Protein AF-A0A838KDJ7-F1 (afdb_monomer_lite)

Foldseek 3Di:
DVVVVVVVVVVVVVVVVCVVVCVVDNDDPPDPLFDPLQDADPDDDALVSLVSHDGRDDPDDDDPVVVVVVSVVVNVVSVVVVVVVVVVVVVVVVVVD

Structure (mmCIF, N/CA/C/O backbo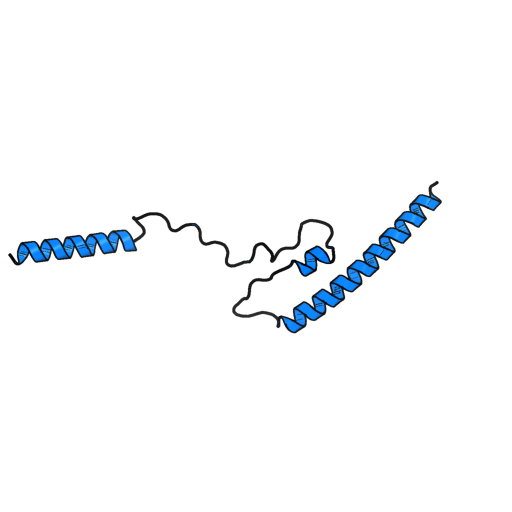ne):
data_AF-A0A838KDJ7-F1
#
_entry.id   AF-A0A838KDJ7-F1
#
loop_
_atom_site.group_PDB
_atom_site.id
_atom_site.type_symbol
_atom_site.label_atom_id
_atom_site.label_alt_id
_atom_site.label_comp_id
_atom_site.label_asym_id
_atom_site.label_entity_id
_atom_site.label_seq_id
_atom_site.pdbx_PDB_ins_code
_atom_site.Cartn_x
_atom_site.Cartn_y
_atom_site.Cartn_z
_atom_site.occupancy
_atom_site.B_iso_or_equiv
_atom_site.auth_seq_id
_atom_site.auth_comp_id
_atom_site.auth_asym_id
_atom_site.auth_atom_id
_atom_site.pdbx_PDB_model_num
ATOM 1 N N . MET A 1 1 ? 20.493 14.809 -63.417 1.00 79.94 1 MET A N 1
ATOM 2 C CA . MET A 1 1 ? 20.048 13.673 -62.578 1.00 79.94 1 MET A CA 1
ATOM 3 C C . MET A 1 1 ? 20.708 13.605 -61.196 1.00 79.94 1 MET A C 1
ATOM 5 O O . MET A 1 1 ? 19.947 13.572 -60.237 1.00 79.94 1 MET A O 1
ATOM 9 N N . PRO A 1 2 ? 22.049 13.645 -61.021 1.00 89.88 2 PRO A N 1
ATOM 10 C CA . PRO A 1 2 ? 22.659 13.438 -59.693 1.00 89.88 2 PRO A CA 1
ATOM 11 C C . PRO A 1 2 ? 22.371 14.576 -58.702 1.00 89.88 2 PRO A C 1
ATOM 13 O O . PRO A 1 2 ? 22.152 14.336 -57.521 1.00 89.88 2 PRO A O 1
ATOM 16 N N . LEU A 1 3 ? 22.289 15.813 -59.197 1.00 92.38 3 LEU A N 1
ATOM 17 C CA . LEU A 1 3 ? 22.028 17.004 -58.383 1.00 92.38 3 LEU A CA 1
ATOM 18 C C . LEU A 1 3 ? 20.617 17.000 -57.767 1.00 92.38 3 LEU A C 1
ATOM 20 O O . LEU A 1 3 ? 20.425 17.433 -56.638 1.00 92.38 3 LEU A O 1
ATOM 24 N N . LEU A 1 4 ? 19.648 16.436 -58.493 1.00 93.88 4 LEU A N 1
ATOM 25 C CA . LEU A 1 4 ? 18.264 16.279 -58.040 1.00 93.88 4 LEU A CA 1
ATOM 26 C C . LEU A 1 4 ? 18.176 15.213 -56.935 1.00 93.88 4 LEU A C 1
ATOM 28 O O . LEU A 1 4 ? 17.496 15.419 -55.935 1.00 93.88 4 LEU A O 1
ATOM 32 N N . MET A 1 5 ? 18.935 14.118 -57.065 1.00 93.62 5 MET A N 1
ATOM 33 C CA . MET A 1 5 ? 19.032 13.098 -56.014 1.00 93.62 5 MET A CA 1
ATOM 34 C C . MET A 1 5 ? 19.727 13.621 -54.754 1.00 93.62 5 MET A C 1
ATOM 36 O O . MET A 1 5 ? 19.282 13.316 -53.653 1.00 93.62 5 MET A O 1
ATOM 40 N N . LEU A 1 6 ? 20.775 14.438 -54.902 1.00 95.69 6 LEU A N 1
ATOM 41 C CA . LEU A 1 6 ? 21.466 15.068 -53.773 1.00 95.69 6 LEU A CA 1
ATOM 42 C C . LEU A 1 6 ? 20.530 16.006 -52.996 1.00 95.69 6 LEU A C 1
ATOM 44 O O . LEU A 1 6 ? 20.474 15.949 -51.771 1.00 95.69 6 LEU A O 1
ATOM 48 N N . LEU A 1 7 ? 19.763 16.835 -53.710 1.00 96.38 7 LEU A N 1
ATOM 49 C CA . LEU A 1 7 ? 18.756 17.717 -53.114 1.00 96.38 7 LEU A CA 1
ATOM 50 C C . LEU A 1 7 ? 17.659 16.930 -52.395 1.00 96.38 7 LEU A C 1
ATOM 52 O O . LEU A 1 7 ? 17.291 17.282 -51.277 1.00 96.38 7 LEU A O 1
ATOM 56 N N . LEU A 1 8 ? 17.171 15.850 -53.012 1.00 96.62 8 LEU A N 1
ATOM 57 C CA . LEU A 1 8 ? 16.171 14.974 -52.407 1.00 96.62 8 LEU A CA 1
ATOM 58 C C . LEU A 1 8 ? 16.704 14.329 -51.121 1.00 96.62 8 LEU A C 1
ATOM 60 O O . LEU A 1 8 ? 16.020 14.345 -50.102 1.00 96.62 8 LEU A O 1
ATOM 64 N N . LEU A 1 9 ? 17.936 13.814 -51.146 1.00 96.69 9 LEU A N 1
ATOM 65 C CA . LEU A 1 9 ? 18.590 13.235 -49.974 1.00 96.69 9 LEU A CA 1
ATOM 66 C C . LEU A 1 9 ? 18.711 14.266 -48.848 1.00 96.69 9 LEU A C 1
ATOM 68 O O . LEU A 1 9 ? 18.350 13.978 -47.710 1.00 96.69 9 LEU A O 1
ATOM 72 N N . LEU A 1 10 ? 19.178 15.475 -49.166 1.00 97.38 10 LEU A N 1
ATOM 73 C CA . LEU A 1 10 ? 19.345 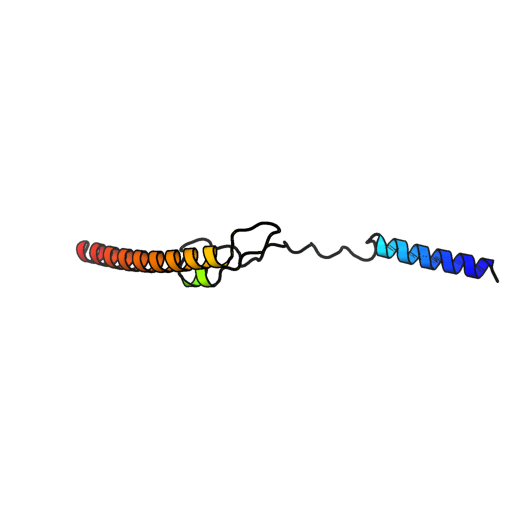16.544 -48.186 1.00 97.38 10 LEU A CA 1
ATOM 74 C C . LEU A 1 10 ? 18.001 16.963 -47.574 1.00 97.38 10 LEU A C 1
ATOM 76 O O . LEU A 1 10 ? 17.915 17.155 -46.363 1.00 97.38 10 LEU A O 1
ATOM 80 N N . ALA A 1 11 ? 16.947 17.047 -48.390 1.00 96.44 11 ALA A N 1
ATOM 81 C CA . ALA A 1 11 ? 15.597 17.350 -47.928 1.00 96.44 11 ALA A CA 1
ATOM 82 C C . ALA A 1 11 ? 15.058 16.265 -46.982 1.00 96.44 11 ALA A C 1
ATOM 84 O O . ALA A 1 11 ? 14.505 16.588 -45.932 1.00 96.44 11 ALA A O 1
ATOM 85 N N . VAL A 1 12 ? 15.262 14.986 -47.314 1.00 96.75 12 VAL A N 1
ATOM 86 C CA . VAL A 1 12 ? 14.839 13.854 -46.473 1.00 96.75 12 VAL A CA 1
ATOM 87 C C . VAL A 1 12 ? 15.600 13.840 -45.148 1.00 96.75 12 VAL A C 1
ATOM 89 O O . VAL A 1 12 ? 14.982 13.758 -44.090 1.00 96.75 12 VAL A O 1
ATOM 92 N N . VAL A 1 13 ? 16.928 13.976 -45.181 1.00 96.69 13 VAL A N 1
ATOM 93 C CA . VAL A 1 13 ? 17.764 14.015 -43.969 1.00 96.69 13 VAL A CA 1
ATOM 94 C C . VAL A 1 13 ? 17.401 15.216 -43.093 1.00 96.69 13 VAL A C 1
ATOM 96 O O . VAL A 1 13 ? 17.268 15.069 -41.880 1.00 96.69 13 VAL A O 1
ATOM 99 N N . GLY A 1 14 ? 17.180 16.386 -43.697 1.00 94.38 14 GLY A N 1
ATOM 100 C CA . GLY A 1 14 ? 16.740 17.585 -42.987 1.00 94.38 14 GLY A CA 1
ATOM 101 C C . GLY A 1 14 ? 15.377 17.401 -42.321 1.00 94.38 14 GLY A C 1
ATOM 102 O O . GLY A 1 14 ? 15.223 17.724 -41.145 1.00 94.38 14 GLY A O 1
ATOM 103 N N . ALA A 1 15 ? 14.407 16.815 -43.027 1.00 90.62 15 ALA A N 1
ATOM 104 C CA . ALA A 1 15 ? 13.092 16.516 -42.464 1.00 90.62 15 ALA A CA 1
ATOM 105 C C . ALA A 1 15 ? 13.185 15.545 -41.274 1.00 90.62 15 ALA A C 1
ATOM 107 O O . ALA A 1 15 ? 12.579 15.791 -40.231 1.00 90.62 15 ALA A O 1
ATOM 108 N N . ILE A 1 16 ? 13.994 14.486 -41.391 1.00 91.94 16 ILE A N 1
ATOM 109 C CA . ILE A 1 16 ? 14.240 13.535 -40.295 1.00 91.94 16 ILE A CA 1
ATOM 110 C C . ILE A 1 16 ? 14.871 14.247 -39.093 1.00 91.94 16 ILE A C 1
ATOM 112 O O . ILE A 1 16 ? 14.427 14.043 -37.964 1.00 91.94 16 ILE A O 1
ATOM 116 N N . ALA A 1 17 ? 15.867 15.106 -39.320 1.00 89.81 17 ALA A N 1
ATOM 117 C CA . ALA A 1 17 ? 16.534 15.852 -38.256 1.00 89.81 17 ALA A CA 1
ATOM 118 C C . ALA A 1 17 ? 15.570 16.788 -37.505 1.00 89.81 17 ALA A C 1
ATOM 120 O O . ALA A 1 17 ? 15.612 16.842 -36.278 1.00 89.81 17 ALA A O 1
ATOM 121 N N . VAL A 1 18 ? 14.666 17.475 -38.213 1.00 88.75 18 VAL A N 1
ATOM 122 C CA . VAL A 1 18 ? 13.643 18.348 -37.605 1.00 88.75 18 VAL A CA 1
ATOM 123 C C . VAL A 1 18 ? 12.680 17.546 -36.725 1.00 88.75 18 VAL A C 1
ATOM 125 O O . VAL A 1 18 ? 12.380 17.957 -35.603 1.00 88.75 18 VAL A O 1
ATOM 128 N N . VAL A 1 19 ? 12.233 16.380 -37.197 1.00 84.94 19 VAL A N 1
ATOM 129 C CA . VAL A 1 19 ? 11.355 15.490 -36.421 1.00 84.94 19 VAL A CA 1
ATOM 130 C C . VAL A 1 19 ? 12.079 14.951 -35.183 1.00 84.94 19 VAL A C 1
ATOM 132 O O . VAL A 1 19 ? 11.531 15.010 -34.083 1.00 84.94 19 VAL A O 1
ATOM 135 N N . ALA A 1 20 ? 13.323 14.489 -35.334 1.00 80.62 20 ALA A N 1
ATOM 136 C CA . ALA A 1 20 ? 14.136 13.968 -34.235 1.00 80.62 20 ALA A CA 1
ATOM 137 C C . ALA A 1 20 ? 14.483 15.039 -33.185 1.00 80.62 20 ALA A C 1
ATOM 139 O O . ALA A 1 20 ? 14.570 14.733 -31.999 1.00 80.62 20 ALA A O 1
ATOM 140 N N . ALA A 1 21 ? 14.630 16.299 -33.603 1.00 81.50 21 ALA A N 1
ATOM 141 C CA . ALA A 1 21 ? 14.860 17.436 -32.715 1.00 81.50 21 ALA A CA 1
ATOM 142 C C . ALA A 1 21 ? 13.614 17.854 -31.904 1.00 81.50 21 ALA A C 1
ATOM 144 O O . ALA A 1 21 ? 13.671 18.834 -31.163 1.00 81.50 21 ALA A O 1
ATOM 145 N N . GLY A 1 22 ? 12.488 17.140 -32.027 1.00 72.50 22 GLY A N 1
ATOM 146 C CA . GLY A 1 22 ? 11.289 17.372 -31.217 1.00 72.50 22 GLY A CA 1
ATOM 147 C C . GLY A 1 22 ? 10.378 18.492 -31.728 1.00 72.50 22 GLY A C 1
ATOM 148 O O . GLY A 1 22 ? 9.402 18.833 -31.065 1.00 72.50 22 GLY A O 1
ATOM 149 N N . TYR A 1 23 ? 10.635 19.034 -32.925 1.00 73.31 23 TYR A N 1
ATOM 150 C CA . TYR A 1 23 ? 9.788 20.067 -33.543 1.00 73.31 23 TYR A CA 1
ATOM 151 C C . TYR A 1 23 ? 8.459 19.520 -34.108 1.00 73.31 23 TYR A C 1
ATOM 153 O O . TYR A 1 23 ? 7.636 20.294 -34.588 1.00 73.31 23 TYR A O 1
ATOM 161 N N . GLY A 1 24 ? 8.221 18.201 -34.038 1.00 69.06 24 GLY A N 1
ATOM 162 C CA . GLY A 1 24 ? 6.976 17.535 -34.459 1.00 69.06 24 GLY A CA 1
ATOM 163 C C . GLY A 1 24 ? 5.864 17.472 -33.398 1.00 69.06 24 GLY A C 1
ATOM 164 O O . GLY A 1 24 ? 4.814 16.891 -33.660 1.00 69.06 24 GLY A O 1
ATOM 165 N N . GLY A 1 25 ? 6.088 18.049 -32.214 1.00 68.94 25 GLY A N 1
ATOM 166 C CA . GLY A 1 25 ? 5.157 18.042 -31.083 1.00 68.94 25 GLY A CA 1
ATOM 167 C C . GLY A 1 25 ? 5.891 17.707 -29.789 1.00 68.94 25 GLY A C 1
ATOM 168 O O . GLY A 1 25 ? 6.728 16.805 -29.767 1.00 68.94 25 GLY A O 1
ATOM 169 N N . SER A 1 26 ? 5.610 18.441 -28.707 1.00 66.38 26 SER A N 1
ATOM 170 C CA . SER A 1 26 ? 6.215 18.138 -27.409 1.00 66.38 26 SER A CA 1
ATOM 171 C C . SER A 1 26 ? 5.815 16.727 -26.991 1.00 66.38 26 SER A C 1
ATOM 173 O O . SER A 1 26 ? 4.621 16.422 -26.932 1.00 66.38 26 SER A O 1
ATOM 175 N N . LEU A 1 27 ? 6.797 15.886 -26.666 1.00 67.44 27 LEU A N 1
ATOM 176 C CA . LEU A 1 27 ? 6.543 14.643 -25.946 1.00 67.44 27 LEU A CA 1
ATOM 177 C C . LEU A 1 27 ? 5.659 14.964 -24.735 1.00 67.44 27 LEU A C 1
ATOM 179 O O . LEU A 1 27 ? 5.902 15.953 -24.036 1.00 67.44 27 LEU A O 1
ATOM 183 N N . ALA A 1 28 ? 4.611 14.163 -24.526 1.00 68.56 28 ALA A N 1
ATOM 184 C CA . ALA A 1 28 ? 3.764 14.308 -23.351 1.00 68.56 28 ALA A CA 1
ATOM 185 C C . ALA A 1 28 ? 4.650 14.327 -22.090 1.00 68.56 28 ALA A C 1
ATOM 187 O O . ALA A 1 28 ? 5.683 13.646 -22.076 1.00 68.56 28 ALA A O 1
ATOM 188 N N . PRO A 1 29 ? 4.281 15.098 -21.049 1.00 65.06 29 PRO A N 1
ATOM 189 C CA . PRO A 1 29 ? 5.058 15.150 -19.820 1.00 65.06 29 PRO A CA 1
ATOM 190 C C . PRO A 1 29 ? 5.349 13.730 -19.342 1.00 65.06 29 PRO A C 1
ATOM 192 O O . PRO A 1 29 ? 4.433 12.905 -19.286 1.00 65.06 29 PRO A O 1
ATOM 195 N N . ALA A 1 30 ? 6.612 13.439 -19.028 1.00 66.25 30 ALA A N 1
ATOM 196 C CA . ALA A 1 30 ? 6.975 12.140 -18.488 1.00 66.25 30 ALA A CA 1
ATOM 197 C C . ALA A 1 30 ? 6.130 11.894 -17.232 1.00 66.25 30 ALA A C 1
ATOM 199 O O . ALA A 1 30 ? 6.188 12.670 -16.273 1.00 66.25 30 ALA A O 1
ATOM 200 N N . VAL A 1 31 ? 5.301 10.849 -17.260 1.00 63.28 31 VAL A N 1
ATOM 201 C CA . VAL A 1 31 ? 4.548 10.430 -16.077 1.00 63.28 31 VAL A CA 1
ATOM 202 C C . VAL A 1 31 ? 5.583 10.085 -15.004 1.00 63.28 31 VAL A C 1
ATOM 204 O O . VAL A 1 31 ? 6.565 9.412 -15.327 1.00 63.28 31 VAL A O 1
ATOM 207 N N . PRO A 1 32 ? 5.423 10.556 -13.753 1.00 65.38 32 PRO A N 1
ATOM 208 C CA . PRO A 1 32 ? 6.347 10.201 -12.691 1.00 65.38 32 PRO A CA 1
ATOM 209 C C . PRO A 1 32 ? 6.496 8.682 -12.621 1.00 65.38 32 PRO A C 1
ATOM 211 O O . PRO A 1 32 ? 5.498 7.971 -12.554 1.00 65.38 32 PRO A O 1
ATOM 214 N N . ASP A 1 33 ? 7.733 8.194 -12.550 1.00 65.88 33 ASP A N 1
ATOM 215 C CA . ASP A 1 33 ? 8.046 6.757 -12.427 1.00 65.88 33 ASP A CA 1
ATOM 216 C C . ASP A 1 33 ? 7.542 6.147 -11.096 1.00 65.88 33 ASP A C 1
ATOM 218 O O . ASP A 1 33 ? 7.670 4.961 -10.800 1.00 65.88 33 ASP A O 1
ATOM 222 N N . ARG A 1 34 ? 6.936 6.987 -10.248 1.00 65.88 34 ARG A N 1
ATOM 223 C CA . ARG A 1 34 ? 6.324 6.607 -8.986 1.00 65.88 34 ARG A CA 1
ATOM 224 C C . ARG A 1 34 ? 4.841 6.303 -9.185 1.00 65.88 34 ARG A C 1
ATOM 226 O O . ARG A 1 34 ? 4.061 7.173 -9.564 1.00 65.88 34 ARG A O 1
ATOM 233 N N . SER A 1 35 ? 4.450 5.089 -8.802 1.00 68.44 35 SER A N 1
ATOM 234 C CA . SER A 1 35 ? 3.051 4.663 -8.705 1.00 68.44 35 SER A CA 1
ATOM 235 C C . SER A 1 35 ? 2.224 5.670 -7.883 1.00 68.44 35 SER A C 1
ATOM 237 O O . SER A 1 35 ? 2.553 5.916 -6.718 1.00 68.44 35 SER A O 1
ATOM 239 N N . PRO A 1 36 ? 1.116 6.210 -8.425 1.00 69.81 36 PRO A N 1
ATOM 240 C CA . PRO A 1 36 ? 0.174 7.027 -7.658 1.00 69.81 36 PRO A CA 1
ATOM 241 C C . PRO A 1 36 ? -0.423 6.276 -6.461 1.00 69.81 36 PRO A C 1
ATOM 243 O O . PRO A 1 36 ? -0.781 6.893 -5.464 1.00 69.81 36 PRO A O 1
ATOM 246 N N . ARG A 1 37 ? -0.477 4.937 -6.542 1.00 76.62 37 ARG A N 1
ATOM 247 C CA . ARG A 1 37 ? -0.924 4.041 -5.464 1.00 76.62 37 ARG A CA 1
ATOM 248 C C . ARG A 1 37 ? 0.166 3.746 -4.433 1.00 76.62 37 ARG A C 1
ATOM 250 O O . ARG A 1 37 ? -0.057 2.945 -3.542 1.00 76.62 37 ARG A O 1
ATOM 257 N N . GLY A 1 38 ? 1.346 4.352 -4.549 1.00 79.50 38 GLY A N 1
ATOM 258 C CA . GLY A 1 38 ? 2.417 4.253 -3.552 1.00 79.50 38 GLY A CA 1
ATOM 259 C C . GLY A 1 38 ? 2.275 5.254 -2.405 1.00 79.50 38 GLY A C 1
ATOM 260 O O . GLY A 1 38 ? 3.226 5.452 -1.653 1.00 79.50 38 GLY A O 1
ATOM 261 N N . ARG A 1 39 ? 1.135 5.946 -2.301 1.00 82.56 39 ARG A N 1
ATOM 262 C CA . ARG A 1 39 ? 0.859 6.927 -1.252 1.00 82.56 39 ARG A CA 1
ATOM 263 C C . ARG A 1 39 ? -0.415 6.538 -0.513 1.00 82.56 39 ARG A C 1
ATOM 265 O O . ARG A 1 39 ? -1.437 6.289 -1.144 1.00 82.56 39 ARG A O 1
ATOM 272 N N . LEU A 1 40 ? -0.337 6.550 0.813 1.00 86.12 40 LEU A N 1
ATOM 273 C CA . LEU A 1 40 ? -1.494 6.405 1.689 1.00 86.12 40 LEU A CA 1
ATOM 274 C C . LEU A 1 40 ? -2.436 7.619 1.562 1.00 86.12 40 LEU A C 1
ATOM 276 O O . LEU A 1 40 ? -1.962 8.736 1.315 1.00 86.12 40 LEU A O 1
ATOM 280 N N . PRO A 1 41 ? -3.757 7.426 1.721 1.00 82.75 41 PRO A N 1
ATOM 281 C CA . PRO A 1 41 ? -4.703 8.532 1.769 1.00 82.75 41 PRO A CA 1
ATOM 282 C C . PRO A 1 41 ? -4.379 9.468 2.940 1.00 82.75 41 PRO A C 1
ATOM 284 O O . PRO A 1 41 ? -3.815 9.063 3.955 1.00 82.75 41 PRO A O 1
ATOM 287 N N . ALA A 1 42 ? -4.729 10.746 2.797 1.00 82.75 42 ALA A N 1
ATOM 288 C CA . ALA A 1 42 ? -4.651 11.676 3.915 1.00 82.75 42 ALA A CA 1
ATOM 289 C C . ALA A 1 42 ? -5.782 11.350 4.903 1.00 82.75 42 ALA A C 1
ATOM 291 O O . ALA A 1 42 ? -6.950 11.446 4.533 1.00 82.75 42 ALA A O 1
ATOM 292 N N . GLY A 1 43 ? -5.441 10.968 6.134 1.00 85.06 43 GLY A N 1
ATOM 293 C CA . GLY A 1 43 ? -6.414 10.642 7.179 1.00 85.06 43 GLY A CA 1
ATOM 294 C C . GLY A 1 43 ? -6.100 9.325 7.881 1.00 85.06 43 GLY A C 1
ATOM 295 O O . GLY A 1 43 ? -4.937 8.930 7.977 1.00 85.06 43 GLY A O 1
ATOM 296 N N . THR A 1 44 ? -7.144 8.677 8.394 1.00 85.06 44 THR A N 1
ATOM 297 C CA . THR A 1 44 ? -7.049 7.375 9.061 1.00 85.06 44 THR A CA 1
ATOM 298 C C . THR A 1 44 ? -6.543 6.318 8.087 1.00 85.06 44 THR A C 1
ATOM 300 O O . THR A 1 44 ? -6.993 6.247 6.943 1.00 85.06 44 THR A O 1
ATOM 303 N N . VAL A 1 45 ? -5.596 5.506 8.548 1.00 90.88 45 VAL A N 1
ATOM 304 C CA . VAL A 1 45 ? -5.047 4.387 7.785 1.00 90.88 45 VAL A CA 1
ATOM 305 C C . VAL A 1 45 ? -5.711 3.119 8.290 1.00 90.88 45 VAL A C 1
ATOM 307 O O . VAL A 1 45 ? -5.430 2.690 9.404 1.00 90.88 45 VAL A O 1
ATOM 310 N N . ASP A 1 46 ? -6.580 2.542 7.468 1.00 90.06 46 ASP A N 1
ATOM 311 C CA . ASP A 1 46 ? -7.188 1.243 7.721 1.00 90.06 46 ASP A CA 1
ATOM 312 C C . ASP A 1 46 ? -6.443 0.130 6.969 1.00 90.06 46 ASP A C 1
ATOM 314 O O . ASP A 1 46 ? -5.547 0.363 6.147 1.00 90.06 46 ASP A O 1
ATOM 318 N N . ARG A 1 47 ? -6.819 -1.116 7.255 1.00 90.31 47 ARG A N 1
ATOM 319 C CA . ARG A 1 47 ? -6.236 -2.291 6.604 1.00 90.31 47 ARG A CA 1
ATOM 320 C C . ARG A 1 47 ? -6.399 -2.260 5.083 1.00 90.31 47 ARG A C 1
ATOM 322 O O . ARG A 1 47 ? -5.448 -2.539 4.363 1.00 90.31 47 ARG A O 1
ATOM 329 N N . ALA A 1 48 ? -7.563 -1.840 4.590 1.00 90.50 48 ALA A N 1
ATOM 330 C CA . ALA A 1 48 ? -7.834 -1.762 3.157 1.00 90.50 48 ALA A CA 1
ATOM 331 C C . ALA A 1 48 ? -6.910 -0.760 2.436 1.00 90.50 48 ALA A C 1
ATOM 333 O O . ALA A 1 48 ? -6.467 -1.017 1.312 1.00 90.50 48 ALA A O 1
ATOM 334 N N . ALA A 1 49 ? -6.582 0.367 3.075 1.00 90.94 49 ALA A N 1
ATOM 335 C CA . ALA A 1 49 ? -5.635 1.342 2.548 1.00 90.94 49 ALA A CA 1
ATOM 336 C C . ALA A 1 49 ? -4.207 0.782 2.463 1.00 90.94 49 ALA A C 1
ATOM 338 O O . ALA A 1 49 ? -3.489 1.103 1.512 1.00 90.94 49 ALA A O 1
ATOM 339 N N . ILE A 1 50 ? -3.801 -0.059 3.421 1.00 92.44 50 ILE A N 1
ATOM 340 C CA . ILE A 1 50 ? -2.499 -0.743 3.405 1.00 92.44 50 ILE A CA 1
ATOM 341 C C . ILE A 1 50 ? -2.475 -1.809 2.301 1.00 92.44 50 ILE A C 1
ATOM 343 O O . ILE A 1 50 ? -1.565 -1.798 1.473 1.00 92.44 50 ILE A O 1
ATOM 347 N N . ASP A 1 51 ? -3.509 -2.647 2.203 1.00 90.56 51 ASP A N 1
ATOM 348 C CA . ASP A 1 51 ? -3.612 -3.718 1.198 1.00 90.56 51 ASP A CA 1
ATOM 349 C C . ASP A 1 51 ? -3.593 -3.171 -0.246 1.00 90.56 51 ASP A C 1
ATOM 351 O O . ASP A 1 51 ? -3.099 -3.812 -1.187 1.00 90.56 51 ASP A O 1
ATOM 355 N N . GLY A 1 52 ? -4.118 -1.956 -0.438 1.00 88.56 52 GLY A N 1
ATOM 356 C CA . GLY A 1 52 ? -4.131 -1.239 -1.713 1.00 88.56 52 GLY A CA 1
ATOM 357 C C . GLY A 1 52 ? -2.808 -0.561 -2.095 1.00 88.56 52 GLY A C 1
ATOM 358 O O . GLY A 1 52 ? -2.672 -0.092 -3.233 1.00 88.56 52 GLY A O 1
ATOM 359 N N . LEU A 1 53 ? -1.831 -0.500 -1.185 1.00 90.69 53 LEU A N 1
ATOM 360 C CA . LEU A 1 53 ? -0.573 0.217 -1.375 1.00 90.69 53 LEU A CA 1
ATOM 361 C C . LEU A 1 53 ? 0.326 -0.513 -2.383 1.00 90.69 53 LEU A C 1
ATOM 363 O O . LEU A 1 53 ? 0.538 -1.723 -2.317 1.00 90.69 53 LEU A O 1
ATOM 367 N N . ARG A 1 54 ? 0.859 0.219 -3.365 1.00 87.75 54 ARG A N 1
ATOM 368 C CA . ARG A 1 54 ? 1.754 -0.334 -4.397 1.00 87.75 54 ARG A CA 1
ATOM 369 C C . ARG 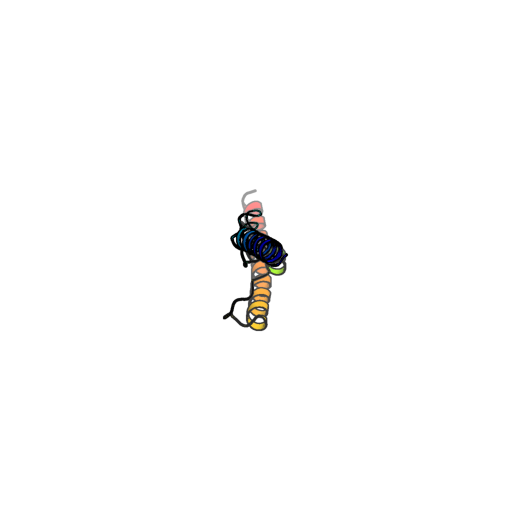A 1 54 ? 2.964 0.562 -4.593 1.00 87.75 54 ARG A C 1
ATOM 371 O O . ARG A 1 54 ? 2.874 1.602 -5.253 1.00 87.75 54 ARG A O 1
ATOM 378 N N . PHE A 1 55 ? 4.093 0.136 -4.037 1.00 86.56 55 PHE A N 1
ATOM 379 C CA . PHE A 1 55 ? 5.369 0.831 -4.154 1.00 86.56 55 PHE A CA 1
ATOM 380 C C . PHE A 1 55 ? 5.998 0.646 -5.540 1.00 86.56 55 PHE A C 1
ATOM 382 O O . PHE A 1 55 ? 5.918 -0.421 -6.144 1.00 86.56 55 PHE A O 1
ATOM 389 N N . SER A 1 56 ? 6.636 1.701 -6.047 1.00 84.44 56 SER A N 1
ATOM 390 C CA . SER A 1 56 ? 7.487 1.632 -7.240 1.00 84.44 56 SER A CA 1
ATOM 391 C C . SER A 1 56 ? 8.817 0.954 -6.908 1.00 84.44 56 SER A C 1
ATOM 393 O O . SER A 1 56 ? 9.411 1.249 -5.870 1.00 84.44 56 SER A O 1
ATOM 395 N N . VAL A 1 57 ? 9.311 0.105 -7.807 1.00 83.81 57 VAL A N 1
ATOM 396 C CA . VAL A 1 57 ? 10.627 -0.536 -7.675 1.00 83.81 57 VAL A CA 1
ATOM 397 C C . VAL A 1 57 ? 11.727 0.473 -8.017 1.00 83.81 57 VAL A C 1
ATOM 399 O O . VAL A 1 57 ? 11.609 1.216 -8.986 1.00 83.81 57 VAL A O 1
ATOM 402 N N . GLY A 1 58 ? 12.797 0.507 -7.223 1.00 83.69 58 GLY A N 1
ATOM 403 C CA . GLY A 1 58 ? 13.999 1.301 -7.493 1.00 83.69 58 GLY A CA 1
ATOM 404 C C . GLY A 1 58 ? 15.229 0.417 -7.702 1.00 83.69 58 GLY A C 1
ATOM 405 O O . GLY A 1 58 ? 15.227 -0.752 -7.328 1.00 83.69 58 GLY A O 1
ATOM 406 N N . LEU A 1 59 ? 16.313 0.985 -8.249 1.00 82.12 59 LEU A N 1
ATOM 407 C CA . LEU A 1 59 ? 17.597 0.285 -8.459 1.00 82.12 59 LEU A CA 1
ATOM 408 C C . LEU A 1 59 ? 18.167 -0.331 -7.163 1.00 82.12 59 LEU A C 1
ATOM 410 O O . LEU A 1 59 ? 18.909 -1.308 -7.196 1.00 82.12 59 LEU A O 1
ATOM 414 N N . ARG A 1 60 ? 17.818 0.257 -6.015 1.00 84.00 60 ARG A N 1
ATOM 415 C CA . ARG A 1 60 ? 18.006 -0.302 -4.677 1.00 84.00 60 ARG A CA 1
ATOM 416 C C . ARG A 1 60 ? 16.700 -0.143 -3.907 1.00 84.00 60 ARG A C 1
ATOM 418 O O . ARG A 1 60 ? 16.052 0.896 -4.020 1.00 84.00 60 ARG A O 1
ATOM 425 N N . GLY A 1 61 ? 16.353 -1.142 -3.107 1.00 85.75 61 GLY A N 1
ATOM 426 C CA . GLY A 1 61 ? 15.168 -1.138 -2.259 1.00 85.75 61 GLY A CA 1
ATOM 427 C C . GLY A 1 61 ? 15.267 -2.209 -1.181 1.00 85.75 61 GLY A C 1
ATOM 428 O O . GLY A 1 61 ? 16.156 -3.062 -1.229 1.00 85.75 61 GLY A O 1
ATOM 429 N N . TYR A 1 62 ? 14.364 -2.141 -0.208 1.00 90.56 62 TYR A N 1
ATOM 430 C CA . TYR A 1 62 ? 14.142 -3.243 0.723 1.00 90.56 62 TYR A CA 1
ATOM 431 C C . TYR A 1 62 ? 13.589 -4.455 -0.029 1.00 90.56 62 TYR A C 1
ATOM 433 O O . TYR A 1 62 ? 13.005 -4.312 -1.109 1.00 90.56 62 TYR A O 1
ATOM 441 N N . ARG A 1 63 ? 13.787 -5.652 0.525 1.00 88.94 63 ARG A N 1
ATOM 442 C CA . ARG A 1 63 ? 13.200 -6.856 -0.055 1.00 88.94 63 ARG A CA 1
ATOM 443 C C . ARG A 1 63 ? 11.683 -6.819 0.144 1.00 88.94 63 ARG A C 1
ATOM 445 O O . ARG A 1 63 ? 11.221 -6.473 1.226 1.00 88.94 63 ARG A O 1
ATOM 452 N N . MET A 1 64 ? 10.923 -7.125 -0.909 1.00 89.19 64 MET A N 1
ATOM 453 C CA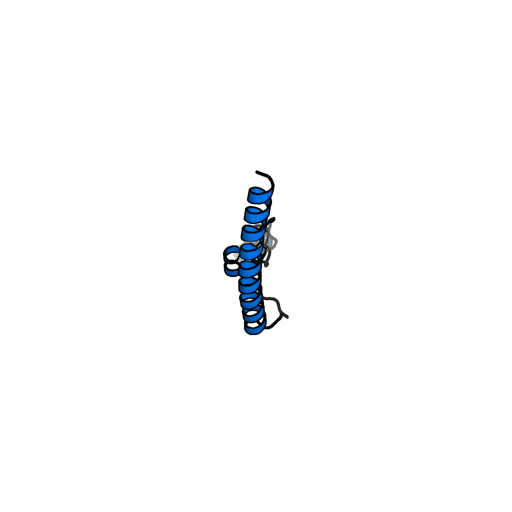 . MET A 1 64 ? 9.460 -7.014 -0.860 1.00 89.19 64 MET A CA 1
ATOM 454 C C . MET A 1 64 ? 8.835 -7.990 0.134 1.00 89.19 64 MET A C 1
ATOM 456 O O . MET A 1 64 ? 7.949 -7.577 0.859 1.00 89.19 64 MET A O 1
ATOM 460 N N . ASP A 1 65 ? 9.359 -9.212 0.253 1.00 92.75 65 ASP A N 1
ATOM 461 C CA . ASP A 1 65 ? 8.894 -10.196 1.237 1.00 92.75 65 ASP A CA 1
ATOM 462 C C . ASP A 1 65 ? 8.991 -9.668 2.674 1.00 92.75 65 ASP A C 1
ATOM 464 O O . ASP A 1 65 ? 8.023 -9.721 3.421 1.00 92.75 65 ASP A O 1
ATOM 468 N N . GLU A 1 66 ? 10.122 -9.061 3.039 1.00 95.31 66 GLU A N 1
ATOM 469 C CA . GLU A 1 66 ? 10.310 -8.504 4.385 1.00 95.31 66 GLU A CA 1
ATOM 470 C C . GLU A 1 66 ? 9.405 -7.292 4.648 1.00 95.31 66 GLU A C 1
ATOM 472 O O . GLU A 1 66 ? 8.921 -7.099 5.762 1.00 95.31 66 GLU A O 1
ATOM 477 N N . VAL A 1 67 ? 9.192 -6.448 3.634 1.00 94.19 67 VAL A N 1
ATOM 478 C CA . VAL A 1 67 ? 8.311 -5.279 3.752 1.00 94.19 67 VAL A CA 1
ATOM 479 C C . VAL A 1 67 ? 6.854 -5.713 3.871 1.00 94.19 67 VAL A C 1
ATOM 481 O O . VAL A 1 67 ? 6.151 -5.181 4.728 1.00 94.19 67 VAL A O 1
ATOM 484 N N . ASP A 1 68 ? 6.420 -6.668 3.054 1.00 93.31 68 ASP A N 1
ATOM 485 C CA . ASP A 1 68 ? 5.051 -7.182 3.048 1.00 93.31 68 ASP A CA 1
ATOM 486 C C . ASP A 1 68 ? 4.729 -7.856 4.393 1.00 93.31 68 ASP A C 1
ATOM 488 O O . ASP A 1 68 ? 3.731 -7.505 5.022 1.00 93.31 68 ASP A O 1
ATOM 492 N N . ASP A 1 69 ? 5.635 -8.687 4.921 1.00 96.50 69 ASP A N 1
ATOM 493 C CA . ASP A 1 69 ? 5.483 -9.321 6.240 1.00 96.50 69 ASP A CA 1
ATOM 494 C C . ASP A 1 69 ? 5.320 -8.286 7.372 1.00 96.50 69 ASP A C 1
ATOM 496 O O . ASP A 1 69 ? 4.492 -8.434 8.281 1.00 96.50 69 ASP A O 1
ATOM 500 N N . VAL A 1 70 ? 6.111 -7.207 7.335 1.00 96.50 70 VAL A N 1
ATOM 501 C CA . VAL A 1 70 ? 6.024 -6.123 8.323 1.00 96.50 70 VAL A CA 1
ATOM 502 C C . VAL A 1 70 ? 4.716 -5.345 8.175 1.00 96.50 70 VAL A C 1
ATOM 504 O O . VAL A 1 70 ? 4.094 -5.013 9.187 1.00 96.50 70 VAL A O 1
ATOM 507 N N . LEU A 1 71 ? 4.285 -5.051 6.947 1.00 95.50 71 LEU A N 1
ATOM 508 C CA . LEU A 1 71 ? 3.035 -4.336 6.686 1.00 95.50 71 LEU A CA 1
ATOM 509 C C . LEU A 1 71 ? 1.816 -5.146 7.126 1.00 95.50 71 LEU A C 1
ATOM 511 O O . LEU A 1 71 ? 0.948 -4.581 7.790 1.00 95.50 71 LEU A O 1
ATOM 515 N N . ASP A 1 72 ? 1.789 -6.452 6.869 1.00 96.00 72 ASP A N 1
ATOM 516 C CA . ASP A 1 72 ? 0.718 -7.350 7.314 1.00 96.00 72 ASP A CA 1
ATOM 517 C C . ASP A 1 72 ? 0.609 -7.382 8.841 1.00 96.00 72 ASP A C 1
ATOM 519 O O . ASP A 1 72 ? -0.486 -7.298 9.424 1.00 96.00 72 ASP A O 1
ATOM 523 N N . ARG A 1 73 ? 1.760 -7.446 9.524 1.00 96.88 73 ARG A N 1
ATOM 524 C CA . ARG A 1 73 ? 1.790 -7.396 10.986 1.00 96.88 73 ARG A CA 1
ATOM 525 C C . ARG A 1 73 ? 1.292 -6.053 11.509 1.00 96.88 73 ARG A C 1
ATOM 527 O O . ARG A 1 73 ? 0.499 -6.029 12.449 1.00 96.88 73 ARG A O 1
ATOM 534 N N . LEU A 1 74 ? 1.740 -4.945 10.921 1.00 96.12 74 LEU A N 1
ATOM 535 C CA . LEU A 1 74 ? 1.312 -3.606 11.324 1.00 96.12 74 LEU A CA 1
ATOM 536 C C . LEU A 1 74 ? -0.178 -3.372 11.059 1.00 96.12 74 LEU A C 1
ATOM 538 O O . LEU A 1 74 ? -0.843 -2.806 11.922 1.00 96.12 74 LEU A O 1
ATOM 542 N N . ALA A 1 75 ? -0.711 -3.840 9.930 1.00 95.69 75 ALA A N 1
ATOM 543 C CA . ALA A 1 75 ? -2.130 -3.741 9.597 1.00 95.69 75 ALA A CA 1
ATOM 544 C C . ALA A 1 75 ? -3.000 -4.471 10.629 1.00 95.69 75 ALA A C 1
ATOM 546 O O . ALA A 1 75 ? -3.980 -3.914 11.118 1.00 95.69 75 ALA A O 1
ATOM 547 N N . THR A 1 76 ? -2.586 -5.676 11.030 1.00 96.31 76 THR A N 1
ATOM 548 C CA . THR A 1 76 ? -3.265 -6.451 12.081 1.00 96.31 76 THR A CA 1
ATOM 549 C C . THR A 1 76 ? -3.276 -5.702 13.418 1.00 96.31 76 THR A C 1
ATOM 551 O O . THR A 1 76 ? -4.284 -5.661 14.119 1.00 96.31 76 THR A O 1
ATOM 554 N N . GLU A 1 77 ? -2.151 -5.090 13.785 1.00 96.56 77 GLU A N 1
ATOM 555 C CA . GLU A 1 77 ? -2.035 -4.346 15.041 1.00 96.56 77 GLU A CA 1
ATOM 556 C C . GLU A 1 77 ? -2.782 -3.009 15.023 1.00 96.56 77 GLU A C 1
ATOM 558 O O . GLU A 1 77 ? -3.221 -2.533 16.068 1.00 96.56 77 GLU A O 1
ATOM 563 N N . LEU A 1 78 ? -2.910 -2.370 13.860 1.00 95.12 78 LEU A N 1
ATOM 564 C CA . LEU A 1 78 ? -3.758 -1.190 13.697 1.00 95.12 78 LEU A CA 1
ATOM 565 C C . LEU A 1 78 ? -5.228 -1.560 13.886 1.00 95.12 78 LEU A C 1
ATOM 567 O O . LEU A 1 78 ? -5.893 -0.943 14.708 1.00 95.12 78 LEU A O 1
ATOM 571 N N . GLU A 1 79 ? -5.691 -2.631 13.242 1.00 94.88 79 GLU A N 1
ATOM 572 C CA . GLU A 1 79 ? -7.066 -3.124 13.373 1.00 94.88 79 GLU A CA 1
ATOM 573 C C . GLU A 1 79 ? -7.427 -3.442 14.838 1.00 94.88 79 GLU A C 1
ATOM 575 O O . GLU A 1 79 ? -8.482 -3.042 15.333 1.00 94.88 79 GLU A O 1
ATOM 580 N N . ALA A 1 80 ? -6.513 -4.082 15.576 1.00 95.56 80 ALA A N 1
ATOM 581 C CA . ALA A 1 80 ? -6.695 -4.353 17.002 1.00 95.56 80 ALA A CA 1
ATOM 582 C C . ALA A 1 80 ? -6.772 -3.070 17.853 1.00 95.56 80 ALA A C 1
ATOM 584 O O . ALA A 1 80 ? -7.578 -2.985 18.784 1.00 95.56 80 ALA A O 1
ATOM 585 N N . ARG A 1 81 ? -5.944 -2.062 17.547 1.00 95.38 81 ARG A N 1
ATOM 586 C CA . ARG A 1 81 ? -5.967 -0.766 18.244 1.00 95.38 81 ARG A CA 1
ATOM 587 C C . ARG A 1 81 ? -7.239 0.012 17.947 1.00 95.38 81 ARG A C 1
ATOM 589 O O . ARG A 1 81 ? -7.815 0.565 18.877 1.00 95.38 81 ARG A O 1
ATOM 596 N N . ASP A 1 82 ? -7.688 0.022 16.700 1.00 94.50 82 ASP A N 1
ATOM 597 C CA . ASP A 1 82 ? -8.900 0.730 16.291 1.00 94.50 82 ASP A CA 1
ATOM 598 C C . ASP A 1 82 ? -10.141 0.131 16.963 1.00 94.50 82 ASP A C 1
ATOM 600 O O . ASP A 1 82 ? -10.989 0.869 17.468 1.00 94.50 82 ASP A O 1
ATOM 604 N N . ALA A 1 83 ? -10.210 -1.201 17.075 1.00 94.94 83 ALA A N 1
ATOM 605 C CA . ALA A 1 83 ? -11.269 -1.878 17.821 1.00 94.94 83 ALA A CA 1
ATOM 606 C C . ALA A 1 83 ? -11.273 -1.485 19.310 1.00 94.94 83 ALA A C 1
ATOM 608 O O . ALA A 1 83 ? -12.327 -1.183 19.872 1.00 94.94 83 ALA A O 1
ATOM 609 N N . LEU A 1 84 ? -10.094 -1.437 19.940 1.00 96.19 84 LEU A N 1
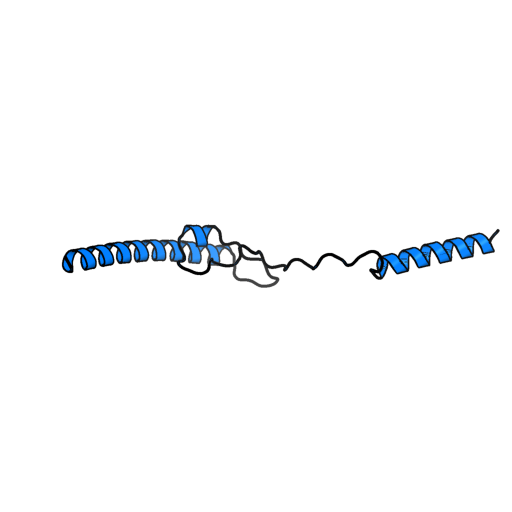ATOM 610 C CA . LEU A 1 84 ? -9.964 -1.028 21.338 1.00 96.19 84 LEU A CA 1
ATOM 611 C C . LEU A 1 84 ? -10.365 0.439 21.546 1.00 96.19 84 LEU A C 1
ATOM 613 O O . LEU A 1 84 ? -11.037 0.764 22.524 1.00 96.19 84 LEU A O 1
ATOM 617 N N . ILE A 1 85 ? -9.963 1.330 20.638 1.00 95.88 85 ILE A N 1
ATOM 618 C CA . ILE A 1 85 ? -10.334 2.748 20.691 1.00 95.88 85 ILE A CA 1
ATOM 619 C C . ILE A 1 85 ? -11.855 2.894 20.598 1.00 95.88 85 ILE A C 1
ATOM 621 O O . ILE A 1 85 ? -12.440 3.582 21.433 1.00 95.88 85 ILE A O 1
ATOM 625 N N . ALA A 1 86 ? -12.499 2.191 19.663 1.00 95.00 86 ALA A N 1
ATOM 626 C CA . ALA A 1 86 ? -13.950 2.228 19.505 1.00 95.00 86 ALA A CA 1
ATOM 627 C C . ALA A 1 86 ? -14.689 1.770 20.776 1.00 95.00 86 ALA A C 1
ATOM 629 O O . ALA A 1 86 ? -15.678 2.386 21.178 1.00 95.00 86 ALA A O 1
ATOM 630 N N . GLU A 1 87 ? -14.198 0.724 21.445 1.00 96.38 87 GLU A N 1
ATOM 631 C CA . GLU A 1 87 ? -14.773 0.262 22.711 1.00 96.38 87 GLU A CA 1
ATOM 632 C C . GLU A 1 87 ? -14.605 1.299 23.834 1.00 96.38 87 GLU A C 1
ATOM 634 O O . GLU A 1 87 ? -15.554 1.602 24.563 1.00 96.38 87 GLU A O 1
ATOM 639 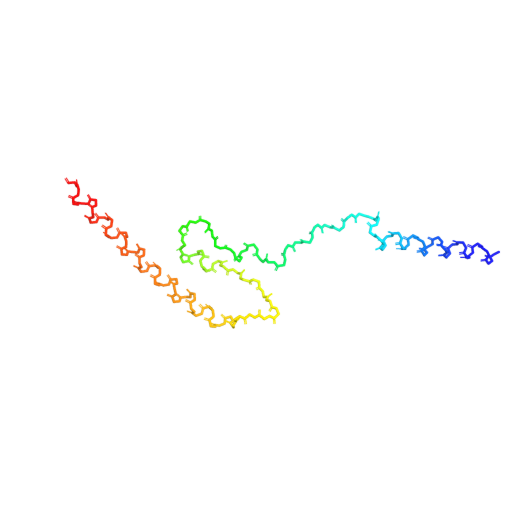N N . LEU A 1 88 ? -13.417 1.895 23.961 1.00 96.81 88 LEU A N 1
ATOM 640 C CA . LEU A 1 88 ? -13.155 2.923 24.971 1.00 96.81 88 LEU A CA 1
ATOM 641 C C . LEU A 1 88 ? -14.005 4.182 24.754 1.00 96.81 88 LEU A C 1
ATOM 643 O O . LEU A 1 88 ? -14.475 4.785 25.723 1.00 96.81 88 LEU A O 1
ATOM 647 N N . GLU A 1 89 ? -14.229 4.574 23.501 1.00 96.25 89 GLU A N 1
ATOM 648 C CA . GLU A 1 89 ? -15.103 5.695 23.154 1.00 96.25 89 GLU A CA 1
ATOM 649 C C . GLU A 1 89 ? -16.557 5.417 23.551 1.00 96.25 89 GLU A C 1
ATOM 651 O O . GLU A 1 89 ? -17.180 6.259 24.199 1.00 96.25 89 GLU A O 1
ATOM 656 N N . GLN A 1 90 ? -17.070 4.212 23.286 1.00 95.75 90 GLN A N 1
ATOM 657 C CA . GLN A 1 90 ? -18.415 3.804 23.713 1.00 95.75 90 GLN A CA 1
ATOM 658 C C . GLN A 1 90 ? -18.576 3.826 25.238 1.00 95.75 90 GLN A C 1
ATOM 660 O O . GLN A 1 90 ? -19.596 4.295 25.755 1.00 95.75 90 GLN A O 1
ATOM 665 N N . GLN A 1 91 ? -17.566 3.352 25.973 1.00 94.94 91 GLN A N 1
ATOM 666 C CA . GLN A 1 91 ? -17.569 3.387 27.436 1.00 94.94 91 GLN A CA 1
ATOM 667 C C . GLN A 1 91 ? -17.553 4.820 27.974 1.00 94.94 91 GLN A C 1
ATOM 669 O O . GLN A 1 91 ? -18.254 5.115 28.945 1.00 94.94 91 GLN A O 1
ATOM 674 N N . ARG A 1 92 ? -16.778 5.720 27.351 1.00 95.69 92 ARG A N 1
ATOM 675 C CA . ARG A 1 92 ? -16.764 7.141 27.717 1.00 95.69 92 ARG A CA 1
ATOM 676 C C . ARG A 1 92 ? -18.139 7.765 27.490 1.00 95.69 92 ARG A C 1
ATOM 678 O O . ARG A 1 92 ? -18.678 8.345 28.426 1.00 95.69 92 ARG A O 1
ATOM 685 N N . THR A 1 93 ? -18.728 7.591 26.306 1.00 94.69 93 THR A N 1
ATOM 686 C CA . THR A 1 93 ? -20.058 8.138 25.995 1.00 94.69 93 THR A CA 1
ATOM 687 C C . THR A 1 93 ? -21.125 7.602 26.948 1.00 94.69 93 THR A C 1
ATOM 689 O O . THR A 1 93 ? -21.954 8.367 27.421 1.00 94.69 93 THR A O 1
ATOM 692 N N . SER A 1 94 ? -21.069 6.318 27.309 1.00 89.75 94 SER A N 1
ATOM 693 C CA . SER A 1 94 ? -22.025 5.710 28.249 1.00 89.75 94 SER A CA 1
ATOM 694 C C . SER A 1 94 ? -21.879 6.208 29.691 1.00 89.75 94 SER A C 1
ATOM 696 O O . SER A 1 94 ? -22.816 6.083 30.468 1.00 89.75 94 SER A O 1
ATOM 698 N N . ARG A 1 95 ? -20.706 6.731 30.074 1.00 88.25 95 ARG A N 1
ATOM 699 C CA . ARG A 1 95 ? -20.455 7.306 31.407 1.00 88.25 95 ARG A CA 1
ATOM 700 C C . ARG A 1 95 ? -20.874 8.777 31.499 1.00 88.25 95 ARG A C 1
ATOM 702 O O . ARG A 1 95 ? -21.084 9.275 32.600 1.00 88.25 95 ARG A O 1
ATOM 709 N N . GLU A 1 96 ? -20.917 9.472 30.368 1.00 83.38 96 GLU A N 1
ATOM 710 C CA . GLU A 1 96 ? -21.300 10.886 30.278 1.00 83.38 96 GLU A CA 1
ATOM 711 C C . GLU A 1 96 ? -22.826 11.097 30.200 1.00 83.38 96 GLU A C 1
ATOM 713 O O . GLU A 1 96 ? -23.281 12.226 30.387 1.00 83.38 96 GLU A O 1
ATOM 718 N N . VAL A 1 97 ? -23.598 10.030 29.959 1.00 65.69 97 VAL A N 1
ATOM 719 C CA . VAL A 1 97 ? -25.076 9.988 29.977 1.00 65.69 97 VAL A CA 1
ATOM 720 C C . VAL A 1 97 ? -25.585 9.587 31.358 1.00 65.69 97 VAL A C 1
ATOM 722 O O . VAL A 1 97 ? -26.553 10.230 31.824 1.00 65.69 97 VAL A O 1
#

pLDDT: mean 87.22, std 10.05, range [63.28, 97.38]

Sequence (97 aa):
MPLLMLLLLLAVVGAIAVVAAGYGGSLAPAVPDRSPRGRLPAGTVDRAAIDGLRFSVGLRGYRMDEVDDVLDRLATELEARDALIAELEQQRTSREV

Radius of gyration: 29.31 Å; chains: 1; bounding box: 48×30×94 Å

Secondary structure (DSSP, 8-state):
-HHHHHHHHHHHHHHHHHIIIIIT-PPPPPPPSS-GGGSPPSS---HHHHHT--PPP-SS---HHHHHHHHHHHHHHHHHHHHHHHHHHHHHHHHH-